Protein AF-W2SUD0-F1 (afdb_monomer_lite)

Structure (mmCIF, N/CA/C/O backbone):
data_AF-W2SUD0-F1
#
_entry.id   AF-W2SUD0-F1
#
loop_
_atom_site.group_PDB
_atom_site.id
_atom_site.type_symbol
_atom_site.label_atom_id
_atom_site.label_alt_id
_atom_site.label_comp_id
_atom_site.label_asym_id
_atom_site.label_entity_id
_atom_site.label_seq_id
_atom_site.pdbx_PDB_ins_code
_atom_site.Cartn_x
_atom_site.Cartn_y
_atom_site.Cartn_z
_atom_site.occupancy
_atom_site.B_iso_or_equiv
_atom_site.auth_seq_id
_atom_site.auth_comp_id
_atom_site.auth_asym_id
_atom_site.auth_atom_id
_atom_site.pdbx_PDB_model_num
ATOM 1 N N . MET A 1 1 ? -6.792 -12.051 2.177 1.00 73.56 1 MET A N 1
ATOM 2 C CA . MET A 1 1 ? -6.279 -10.782 2.752 1.00 73.56 1 MET A CA 1
ATOM 3 C C . MET A 1 1 ? -7.291 -9.633 2.634 1.00 73.56 1 MET A C 1
ATOM 5 O O . MET A 1 1 ? -7.677 -9.091 3.659 1.00 73.56 1 MET A O 1
ATOM 9 N N . GLY A 1 2 ? -7.795 -9.290 1.437 1.00 80.69 2 GLY A N 1
ATOM 10 C CA . GLY A 1 2 ? -8.822 -8.237 1.286 1.00 80.69 2 GLY A CA 1
ATOM 11 C C . GLY A 1 2 ? -10.211 -8.559 1.876 1.00 80.69 2 GLY A C 1
ATOM 12 O O . GLY A 1 2 ? -10.907 -7.649 2.318 1.00 80.69 2 GLY A O 1
ATOM 13 N N . SER A 1 3 ? -10.620 -9.834 1.909 1.00 86.94 3 SER A N 1
ATOM 14 C CA . SER A 1 3 ? -11.829 -10.292 2.622 1.00 86.94 3 SER A CA 1
ATOM 15 C C . SER A 1 3 ? -11.696 -10.103 4.133 1.00 86.94 3 SER A C 1
ATOM 17 O O . SER A 1 3 ? -12.510 -9.404 4.721 1.00 86.94 3 SER A O 1
ATOM 19 N N . VAL A 1 4 ? -10.599 -10.601 4.712 1.00 92.31 4 VAL A N 1
ATOM 20 C CA . VAL A 1 4 ? -10.282 -10.466 6.143 1.00 92.31 4 VAL A CA 1
ATOM 21 C C . VAL A 1 4 ? -10.275 -9.008 6.591 1.00 92.31 4 VAL A C 1
ATOM 23 O O . VAL A 1 4 ? -10.862 -8.684 7.617 1.00 92.31 4 VAL A O 1
ATOM 26 N N . TRP A 1 5 ? -9.682 -8.102 5.803 1.00 93.94 5 TRP A N 1
ATOM 27 C CA . TRP A 1 5 ? -9.766 -6.668 6.092 1.00 93.94 5 TRP A CA 1
ATOM 28 C C . TRP A 1 5 ? -11.223 -6.200 6.215 1.00 93.94 5 TRP A C 1
ATOM 30 O O . TRP A 1 5 ? -11.591 -5.577 7.206 1.00 93.94 5 TRP A O 1
ATOM 40 N N . ARG A 1 6 ? -12.074 -6.521 5.229 1.00 92.62 6 ARG A N 1
ATOM 41 C CA . ARG A 1 6 ? -13.497 -6.141 5.259 1.00 92.62 6 ARG A CA 1
ATOM 42 C C . ARG A 1 6 ? -14.224 -6.743 6.457 1.00 92.62 6 ARG A C 1
ATOM 44 O O . ARG A 1 6 ? -15.012 -6.046 7.082 1.00 92.62 6 ARG A O 1
ATOM 51 N N . GLU A 1 7 ? -13.946 -7.997 6.792 1.00 95.25 7 GLU A N 1
ATOM 52 C CA . GLU A 1 7 ? -14.526 -8.661 7.961 1.00 95.25 7 GLU A CA 1
ATOM 53 C C . GLU A 1 7 ? -14.182 -7.922 9.255 1.00 95.25 7 GLU A C 1
ATOM 55 O O . GLU A 1 7 ? -15.085 -7.632 10.034 1.00 95.25 7 GLU A O 1
ATOM 60 N N . ILE A 1 8 ? -12.911 -7.550 9.454 1.00 95.94 8 ILE A N 1
ATOM 61 C CA . ILE A 1 8 ? -12.468 -6.788 10.632 1.00 95.94 8 ILE A CA 1
ATOM 62 C C . ILE A 1 8 ? -13.172 -5.430 10.689 1.00 95.94 8 ILE A C 1
ATOM 64 O O . ILE A 1 8 ? -13.737 -5.065 11.722 1.00 95.94 8 ILE A O 1
ATOM 68 N N . MET A 1 9 ? -13.214 -4.709 9.566 1.00 94.62 9 MET A N 1
ATOM 69 C CA . MET A 1 9 ? -13.850 -3.391 9.503 1.00 94.62 9 MET A CA 1
ATOM 70 C C . MET A 1 9 ? -15.370 -3.442 9.715 1.00 94.62 9 MET A C 1
ATOM 72 O O . MET A 1 9 ? -15.955 -2.461 10.171 1.00 94.62 9 MET A O 1
ATOM 76 N N . ASN A 1 10 ? -16.010 -4.577 9.435 1.00 94.38 10 ASN A N 1
ATOM 77 C CA . ASN A 1 10 ? -17.448 -4.770 9.620 1.00 94.38 10 ASN A CA 1
ATOM 78 C C . ASN A 1 10 ? -17.833 -5.270 11.020 1.00 94.38 10 ASN A C 1
ATOM 80 O O . ASN A 1 10 ? -19.028 -5.369 11.311 1.00 94.38 10 ASN A O 1
ATOM 84 N N . THR A 1 11 ? -16.861 -5.570 11.888 1.00 95.50 11 THR A N 1
ATOM 85 C CA . THR A 1 11 ? -17.137 -6.006 13.263 1.00 95.50 11 THR A CA 1
ATOM 86 C C . THR A 1 11 ? -17.896 -4.944 14.058 1.00 95.50 11 THR A C 1
ATOM 88 O O . THR A 1 11 ? -17.720 -3.738 13.877 1.00 95.50 11 THR A O 1
ATOM 91 N N . TRP A 1 12 ? -18.729 -5.394 14.998 1.00 94.69 12 TRP A N 1
ATOM 92 C CA . TRP A 1 12 ? -19.402 -4.498 15.941 1.00 94.69 12 TRP A CA 1
ATOM 93 C C . TRP A 1 12 ? -18.410 -3.715 16.808 1.00 94.69 12 TRP A C 1
ATOM 95 O O . TRP A 1 12 ? -18.639 -2.542 17.098 1.00 94.69 12 TRP A O 1
ATOM 105 N N . GLU A 1 13 ? -17.280 -4.328 17.167 1.00 93.75 13 GLU A N 1
ATOM 106 C CA . GLU A 1 13 ? -16.228 -3.643 17.916 1.00 93.75 13 GLU A CA 1
ATOM 107 C C . GLU A 1 13 ? -15.661 -2.463 17.120 1.00 93.75 13 GLU A C 1
ATOM 109 O O . GLU A 1 13 ? -15.534 -1.368 17.668 1.00 93.75 13 GLU A O 1
ATOM 114 N N . ASN A 1 14 ? -15.432 -2.628 15.811 1.00 94.94 14 ASN A N 1
ATOM 115 C CA . ASN A 1 14 ? -15.018 -1.506 14.979 1.00 94.94 14 ASN A CA 1
ATOM 116 C C . ASN A 1 14 ? -16.071 -0.391 14.930 1.00 94.94 14 ASN A C 1
ATOM 118 O O . ASN A 1 14 ? -15.730 0.786 14.993 1.00 94.94 14 ASN A O 1
ATOM 122 N N . ARG A 1 15 ? -17.363 -0.739 14.854 1.00 91.06 15 ARG A N 1
ATOM 123 C CA . ARG A 1 15 ? -18.449 0.260 14.860 1.00 91.06 15 ARG A CA 1
ATOM 124 C C . ARG A 1 15 ? -18.445 1.105 16.137 1.00 91.06 15 ARG A C 1
ATOM 126 O O . ARG A 1 15 ? -18.794 2.282 16.081 1.00 91.06 15 ARG A O 1
ATOM 133 N N . LYS A 1 16 ? -18.026 0.524 17.267 1.00 93.19 16 LYS A N 1
ATOM 134 C CA . LYS A 1 16 ? -17.831 1.238 18.536 1.00 93.19 16 LYS A CA 1
ATOM 135 C C . LYS A 1 16 ? -16.560 2.082 18.554 1.00 93.19 16 LYS A C 1
ATOM 137 O O . LYS A 1 16 ? -16.630 3.249 18.923 1.00 93.19 16 LYS A O 1
ATOM 142 N N . ARG A 1 17 ? -15.424 1.507 18.146 1.00 93.94 17 ARG A N 1
ATOM 143 C CA . ARG A 1 17 ? -14.115 2.187 18.125 1.00 93.94 17 ARG A CA 1
ATOM 144 C C . ARG A 1 17 ? -14.041 3.311 17.095 1.00 93.94 17 ARG A C 1
ATOM 146 O O . ARG A 1 17 ? -13.301 4.264 17.293 1.00 93.94 17 ARG A O 1
ATOM 153 N N . LYS A 1 18 ? -14.799 3.186 16.000 1.00 93.19 18 LYS A N 1
ATOM 154 C CA . LYS A 1 18 ? -14.804 4.100 14.850 1.00 93.19 18 LYS A CA 1
ATOM 155 C C . LYS A 1 18 ? -13.387 4.346 14.323 1.00 93.19 18 LYS A C 1
ATOM 157 O O . LYS A 1 18 ? -12.991 5.491 14.116 1.00 93.19 18 LYS A O 1
ATOM 162 N N . VAL A 1 19 ? -12.615 3.270 14.127 1.00 95.50 19 VAL A N 1
ATOM 163 C CA . VAL A 1 19 ? -11.215 3.409 13.710 1.00 95.50 19 VAL A CA 1
ATOM 164 C C . VAL A 1 19 ? -11.130 4.131 12.370 1.00 95.50 19 VAL A C 1
ATOM 166 O O . VAL A 1 19 ? -11.868 3.812 11.433 1.00 95.50 19 VAL A O 1
ATOM 169 N N . LYS A 1 20 ? -10.214 5.092 12.281 1.00 95.19 20 LYS A N 1
ATOM 170 C CA . LYS A 1 20 ? -9.991 5.915 11.094 1.00 95.19 20 LYS A CA 1
ATOM 171 C C . LYS A 1 20 ? -8.540 5.869 10.648 1.00 95.19 20 LYS A C 1
ATOM 173 O O . LYS A 1 20 ? -7.631 5.678 11.458 1.00 95.19 20 LYS A O 1
ATOM 178 N N . GLY A 1 21 ? -8.342 6.023 9.345 1.00 94.12 21 GLY A N 1
ATOM 179 C CA . GLY A 1 21 ? -7.018 5.978 8.753 1.00 94.12 21 GLY A CA 1
ATOM 180 C C . GLY A 1 21 ? -7.030 5.690 7.261 1.00 94.12 21 GLY A C 1
ATOM 181 O O . GLY A 1 21 ? -8.053 5.796 6.580 1.00 94.12 21 GLY A O 1
ATOM 182 N N . ILE A 1 22 ? -5.862 5.305 6.763 1.00 93.62 22 ILE A N 1
ATOM 183 C CA . ILE A 1 22 ? -5.624 4.945 5.370 1.00 93.62 22 ILE A CA 1
ATOM 184 C C . ILE A 1 22 ? -4.803 3.665 5.304 1.00 93.62 22 ILE A C 1
ATOM 186 O O . ILE A 1 22 ? -3.881 3.446 6.091 1.00 93.62 22 ILE A O 1
ATOM 190 N N . ARG A 1 23 ? -5.142 2.803 4.347 1.00 93.62 23 ARG A N 1
ATOM 191 C CA . ARG A 1 23 ? -4.326 1.640 4.010 1.00 93.62 23 ARG A CA 1
ATOM 192 C C . ARG A 1 23 ? -3.854 1.688 2.566 1.00 93.62 23 ARG A C 1
ATOM 194 O O . ARG A 1 23 ? -4.590 2.138 1.687 1.00 93.62 23 ARG A O 1
ATOM 201 N N . LYS A 1 24 ? -2.685 1.108 2.322 1.00 93.19 24 LYS A N 1
ATOM 202 C CA . LYS A 1 24 ? -2.169 0.770 0.996 1.00 93.19 24 LYS A CA 1
ATOM 203 C C . LYS A 1 24 ? -1.973 -0.736 0.874 1.00 93.19 24 LYS A C 1
ATOM 205 O O . LYS A 1 24 ? -1.392 -1.353 1.760 1.00 93.19 24 LYS A O 1
ATOM 210 N N . ALA A 1 25 ? -2.429 -1.312 -0.234 1.00 93.00 25 ALA A N 1
ATOM 211 C CA . ALA A 1 25 ? -2.055 -2.658 -0.662 1.00 93.00 25 ALA A CA 1
ATOM 212 C C . ALA A 1 25 ? -0.740 -2.638 -1.455 1.00 93.00 25 ALA A C 1
ATOM 214 O O . ALA A 1 25 ? -0.589 -1.839 -2.376 1.00 93.00 25 ALA A O 1
ATOM 215 N N . GLU A 1 26 ? 0.184 -3.535 -1.133 1.00 92.62 26 GLU A N 1
ATOM 216 C CA . GLU A 1 26 ? 1.434 -3.719 -1.870 1.00 92.62 26 GLU A CA 1
ATOM 217 C C . GLU A 1 26 ? 1.697 -5.210 -2.079 1.00 92.62 26 GLU A C 1
ATOM 219 O O . GLU A 1 26 ? 1.439 -6.027 -1.194 1.00 92.62 26 GLU A O 1
ATOM 224 N N . CYS A 1 27 ? 2.221 -5.573 -3.246 1.00 93.12 27 CYS A N 1
ATOM 225 C CA . CYS A 1 27 ? 2.704 -6.917 -3.519 1.00 93.12 27 CYS A CA 1
ATOM 226 C C . CYS A 1 27 ? 4.123 -6.843 -4.063 1.00 93.12 27 CYS A C 1
ATOM 228 O O . CYS A 1 27 ? 4.380 -6.105 -5.006 1.00 93.12 27 CYS A O 1
ATOM 230 N N . THR A 1 28 ? 5.046 -7.606 -3.483 1.00 91.56 28 THR A N 1
ATOM 231 C CA . THR A 1 28 ? 6.419 -7.697 -3.989 1.00 91.56 28 THR A CA 1
ATOM 232 C C . THR A 1 28 ? 6.786 -9.123 -4.353 1.00 91.56 28 THR A C 1
ATOM 234 O O . THR A 1 28 ? 6.302 -10.089 -3.760 1.00 91.56 28 THR A O 1
ATOM 237 N N . ILE A 1 29 ? 7.669 -9.252 -5.335 1.00 91.75 29 ILE A N 1
ATOM 238 C CA . ILE A 1 29 ? 8.237 -10.530 -5.750 1.00 91.75 29 ILE A CA 1
ATOM 239 C C . ILE A 1 29 ? 9.248 -11.002 -4.694 1.00 91.75 29 ILE A C 1
ATOM 241 O O . ILE A 1 29 ? 10.070 -10.223 -4.207 1.00 91.75 29 ILE A O 1
ATOM 245 N N . ARG A 1 30 ? 9.183 -12.285 -4.324 1.00 89.69 30 ARG A N 1
ATOM 246 C CA . ARG A 1 30 ? 10.157 -12.974 -3.462 1.00 89.69 30 ARG A CA 1
ATOM 247 C C . ARG A 1 30 ? 10.877 -14.079 -4.254 1.00 89.69 30 ARG A C 1
ATOM 249 O O . ARG A 1 30 ? 10.380 -14.499 -5.302 1.00 89.69 30 ARG A O 1
ATOM 256 N N . PRO A 1 31 ? 12.028 -14.577 -3.777 1.00 85.75 31 PRO A N 1
ATOM 257 C CA . PRO A 1 31 ? 12.631 -15.800 -4.311 1.00 85.75 31 PRO A CA 1
ATOM 258 C C . PRO A 1 31 ? 11.669 -17.003 -4.267 1.00 85.75 31 PRO A C 1
ATOM 260 O O . PRO A 1 31 ? 10.673 -16.971 -3.540 1.00 85.75 31 PRO A O 1
ATOM 263 N N . ASN A 1 32 ? 11.990 -18.062 -5.016 1.00 87.50 32 ASN A N 1
ATOM 264 C CA . ASN A 1 32 ? 11.259 -19.341 -5.041 1.00 87.50 32 ASN A CA 1
ATOM 265 C C . ASN A 1 32 ? 9.789 -19.218 -5.476 1.00 87.50 32 ASN A C 1
ATOM 267 O O . ASN A 1 32 ? 8.906 -19.810 -4.864 1.00 87.50 32 ASN A O 1
ATOM 271 N N . ASP A 1 33 ? 9.517 -18.377 -6.477 1.00 86.19 33 ASP A N 1
ATOM 272 C CA . ASP A 1 33 ? 8.168 -18.147 -7.020 1.00 86.19 33 ASP A CA 1
ATOM 273 C C . ASP A 1 33 ? 7.120 -17.661 -6.008 1.00 86.19 33 ASP A C 1
ATOM 275 O O . ASP A 1 33 ? 5.917 -17.661 -6.268 1.00 86.19 33 ASP A O 1
ATOM 279 N N . LEU A 1 34 ? 7.580 -17.143 -4.868 1.00 91.62 34 LEU A N 1
ATOM 280 C CA . LEU A 1 34 ? 6.718 -16.580 -3.841 1.00 91.62 34 LEU A CA 1
ATOM 281 C C . LEU A 1 34 ? 6.431 -15.097 -4.084 1.00 91.62 34 LEU A C 1
ATOM 283 O O . LEU A 1 34 ? 7.203 -14.360 -4.704 1.00 91.62 34 LEU A O 1
ATOM 287 N N . TYR A 1 35 ? 5.322 -14.640 -3.512 1.00 93.25 35 TYR A N 1
ATOM 288 C CA . TYR A 1 35 ? 4.878 -13.252 -3.554 1.00 93.25 35 TYR A CA 1
ATOM 289 C C . TYR A 1 35 ? 4.548 -12.782 -2.141 1.00 93.25 35 TYR A C 1
ATOM 291 O O . TYR A 1 35 ? 4.018 -13.534 -1.323 1.00 93.25 35 TYR A O 1
ATOM 299 N N . HIS A 1 36 ? 4.859 -11.526 -1.844 1.00 90.44 36 HIS A N 1
ATOM 300 C CA . HIS A 1 36 ? 4.639 -10.921 -0.539 1.00 90.44 36 HIS A CA 1
ATOM 301 C C . HIS A 1 36 ? 3.602 -9.804 -0.642 1.00 90.44 36 HIS A C 1
ATOM 303 O O . HIS A 1 36 ? 3.927 -8.622 -0.771 1.00 90.44 36 HIS A O 1
ATOM 309 N N . TYR A 1 37 ? 2.333 -10.203 -0.593 1.00 91.50 37 TYR A N 1
ATOM 310 C CA . TYR A 1 37 ? 1.209 -9.279 -0.496 1.00 91.50 37 TYR A CA 1
ATOM 311 C C . TYR A 1 37 ? 1.025 -8.826 0.957 1.00 91.50 37 TYR A C 1
ATOM 313 O O . TYR A 1 37 ? 0.889 -9.658 1.853 1.00 91.50 37 TYR A O 1
ATOM 321 N N . HIS A 1 38 ? 1.014 -7.518 1.195 1.00 91.56 38 HIS A N 1
ATOM 322 C CA . HIS A 1 38 ? 0.908 -6.932 2.528 1.00 91.56 38 HIS A CA 1
ATOM 323 C C . HIS A 1 38 ? 0.185 -5.581 2.503 1.00 91.56 38 HIS A C 1
ATOM 325 O O . HIS A 1 38 ? -0.070 -4.999 1.445 1.00 91.56 38 HIS A O 1
ATOM 331 N N . PHE A 1 39 ? -0.186 -5.108 3.693 1.00 93.69 39 PHE A N 1
ATOM 332 C CA . PHE A 1 39 ? -0.772 -3.789 3.879 1.00 93.69 39 PHE A CA 1
ATOM 333 C C . PHE A 1 39 ? 0.190 -2.880 4.633 1.00 93.69 39 PHE A C 1
ATOM 335 O O . PHE A 1 39 ? 0.724 -3.272 5.666 1.00 93.69 39 PHE A O 1
ATOM 342 N N . HIS A 1 40 ? 0.324 -1.647 4.152 1.00 94.12 40 HIS A N 1
ATOM 343 C CA . HIS A 1 40 ? 0.779 -0.524 4.968 1.00 94.12 40 HIS A CA 1
ATOM 344 C C . HIS A 1 40 ? -0.456 0.183 5.503 1.00 94.12 40 HIS A C 1
ATOM 346 O O . HIS A 1 40 ? -1.385 0.452 4.736 1.00 94.12 40 HIS A O 1
ATOM 352 N N . VAL A 1 41 ? -0.501 0.459 6.802 1.00 95.06 41 VAL A N 1
ATOM 353 C CA . VAL A 1 41 ? -1.669 1.066 7.447 1.00 95.06 41 VAL A CA 1
ATOM 354 C C . VAL A 1 41 ? -1.207 2.208 8.335 1.00 95.06 41 VAL A C 1
ATOM 356 O O . VAL A 1 41 ? -0.405 2.006 9.241 1.00 95.06 41 VAL A O 1
ATOM 359 N N . ILE A 1 42 ? -1.751 3.398 8.094 1.00 95.19 42 ILE A N 1
ATOM 360 C CA . ILE A 1 42 ? -1.714 4.500 9.052 1.00 95.19 42 ILE A CA 1
ATOM 361 C C . ILE A 1 42 ? -3.093 4.551 9.695 1.00 95.19 42 ILE A C 1
ATOM 363 O O . ILE A 1 42 ? -4.105 4.686 9.008 1.00 95.19 42 ILE A O 1
ATOM 367 N N . ILE A 1 43 ? -3.122 4.403 11.013 1.00 95.50 43 ILE A N 1
ATOM 368 C CA . ILE A 1 43 ? -4.335 4.341 11.821 1.00 95.50 43 ILE A CA 1
ATOM 369 C C . ILE A 1 43 ? -4.203 5.302 12.994 1.00 95.50 43 ILE A C 1
ATOM 371 O O . ILE A 1 43 ? -3.122 5.465 13.563 1.00 95.50 43 ILE A O 1
ATOM 375 N N . GLU A 1 44 ? -5.301 5.959 13.341 1.00 95.19 44 GLU A N 1
ATOM 376 C CA . GLU A 1 44 ? -5.325 6.869 14.475 1.00 95.19 44 GLU A CA 1
ATOM 377 C C . GLU A 1 44 ? -5.431 6.107 15.801 1.00 95.19 44 GLU A C 1
ATOM 379 O O . GLU A 1 44 ? -6.358 5.323 16.020 1.00 95.19 44 GLU A O 1
ATOM 384 N N . GLY A 1 45 ? -4.503 6.406 16.711 1.00 95.56 45 GLY A N 1
ATOM 385 C CA . GLY A 1 45 ? -4.481 5.864 18.065 1.00 95.56 45 GLY A CA 1
ATOM 386 C C . GLY A 1 45 ? -3.745 4.528 18.164 1.00 95.56 45 GLY A C 1
ATOM 387 O O . GLY A 1 45 ? -3.973 3.595 17.395 1.00 95.56 45 GLY A O 1
ATOM 388 N N . LYS A 1 46 ? -2.863 4.428 19.164 1.00 96.31 46 LYS A N 1
ATOM 389 C CA . LYS A 1 46 ? -2.068 3.221 19.428 1.00 96.31 46 LYS A CA 1
ATOM 390 C C . LYS A 1 46 ? -2.956 2.017 19.759 1.00 96.31 46 LYS A C 1
ATOM 392 O O . LYS A 1 46 ? -2.777 0.957 19.174 1.00 96.31 46 LYS A O 1
ATOM 397 N N . GLU A 1 47 ? -3.955 2.201 20.619 1.00 96.81 47 GLU A N 1
ATOM 398 C CA . GLU A 1 47 ? -4.882 1.129 21.013 1.00 96.81 47 GLU A CA 1
ATOM 399 C C . GLU A 1 47 ? -5.658 0.552 19.820 1.00 96.81 47 GLU A C 1
ATOM 401 O O . GLU A 1 47 ? -5.910 -0.650 19.749 1.00 96.81 47 GLU A O 1
ATOM 406 N N . ASN A 1 48 ? -6.016 1.396 18.847 1.00 96.94 48 ASN A N 1
ATOM 407 C CA . ASN A 1 48 ? -6.684 0.950 17.626 1.00 96.94 48 ASN A CA 1
ATOM 408 C C . ASN A 1 48 ? -5.736 0.159 16.718 1.00 96.94 48 ASN A C 1
ATOM 410 O O . ASN A 1 48 ? -6.167 -0.812 16.096 1.00 96.94 48 ASN A O 1
ATOM 414 N N . ALA A 1 49 ? -4.455 0.539 16.657 1.00 96.81 49 ALA A N 1
ATOM 415 C CA . ALA A 1 49 ? -3.435 -0.217 15.935 1.00 96.81 49 ALA A CA 1
ATOM 416 C C . ALA A 1 49 ? -3.233 -1.613 16.546 1.00 96.81 49 ALA A C 1
ATOM 418 O O . ALA A 1 49 ? -3.246 -2.611 15.826 1.00 96.81 49 ALA A O 1
ATOM 419 N N . GLU A 1 50 ? -3.124 -1.690 17.873 1.00 97.12 50 GLU A N 1
ATOM 420 C CA . GLU A 1 50 ? -2.986 -2.948 18.615 1.00 97.12 50 GLU A CA 1
ATOM 421 C C . GLU A 1 50 ? -4.212 -3.848 18.433 1.00 97.12 50 GLU A C 1
ATOM 423 O O . GLU A 1 50 ? -4.082 -5.048 18.176 1.00 97.12 50 GLU A O 1
ATOM 428 N N . TRP A 1 51 ? -5.410 -3.266 18.503 1.00 97.44 51 TRP A N 1
ATOM 429 C CA . TRP A 1 51 ? -6.658 -3.975 18.239 1.00 97.44 51 TRP A CA 1
ATOM 430 C C . TRP A 1 51 ? -6.715 -4.530 16.810 1.00 97.44 51 TRP A C 1
ATOM 432 O O . TRP A 1 51 ? -6.989 -5.718 16.625 1.00 97.44 51 TRP A O 1
ATOM 442 N N . LEU A 1 52 ? -6.410 -3.703 15.804 1.00 97.06 52 LEU A N 1
ATOM 443 C CA . LEU A 1 52 ? -6.405 -4.118 14.401 1.00 97.06 52 LEU A CA 1
ATOM 444 C C . LEU A 1 52 ? -5.433 -5.282 14.184 1.00 97.06 52 LEU A C 1
ATOM 446 O O . LEU A 1 52 ? -5.785 -6.268 13.536 1.00 97.06 52 LEU A O 1
ATOM 450 N N . LEU A 1 53 ? -4.232 -5.184 14.757 1.00 95.94 53 LEU A N 1
ATOM 451 C CA . LEU A 1 53 ? -3.208 -6.220 14.694 1.00 95.94 53 LEU A CA 1
ATOM 452 C C . LEU A 1 53 ? -3.678 -7.533 15.339 1.00 95.94 53 LEU A C 1
ATOM 454 O O . LEU A 1 53 ? -3.512 -8.610 14.762 1.00 95.94 53 LEU A O 1
ATOM 458 N N . LYS A 1 54 ? -4.312 -7.459 16.511 1.00 96.25 54 LYS A N 1
ATOM 459 C CA . LYS A 1 54 ? -4.870 -8.629 17.197 1.00 96.25 54 LYS A CA 1
ATOM 460 C C . LYS A 1 54 ? -5.965 -9.301 16.365 1.00 96.25 54 LYS A C 1
ATOM 462 O O . LYS A 1 54 ? -5.929 -10.515 16.161 1.00 96.25 54 LYS A O 1
ATOM 467 N N . GLU A 1 55 ? -6.912 -8.524 15.843 1.00 96.62 55 GLU A N 1
ATOM 468 C CA . GLU A 1 55 ? -8.004 -9.041 15.012 1.00 96.62 55 GLU A CA 1
ATOM 469 C C . GLU A 1 55 ? -7.503 -9.607 13.674 1.00 96.62 55 GLU A C 1
ATOM 471 O O . GLU A 1 55 ? -8.086 -10.568 13.154 1.00 96.62 55 GLU A O 1
ATOM 476 N N . TRP A 1 56 ? -6.406 -9.052 13.148 1.00 96.00 56 TRP A N 1
ATOM 477 C CA . TRP A 1 56 ? -5.699 -9.554 11.976 1.00 96.00 56 TRP A CA 1
ATOM 478 C C . TRP A 1 56 ? -5.109 -10.941 12.218 1.00 96.00 56 TRP A C 1
ATOM 480 O O . TRP A 1 56 ? -5.450 -11.888 11.508 1.00 96.00 56 TRP A O 1
ATOM 490 N N . LEU A 1 57 ? -4.268 -11.083 13.247 1.00 95.50 57 LEU A N 1
ATOM 491 C CA . LEU A 1 57 ? -3.610 -12.349 13.585 1.00 95.50 57 LEU A CA 1
ATOM 492 C C . LEU A 1 57 ? -4.618 -13.440 13.965 1.00 95.50 57 LEU A C 1
ATOM 494 O O . LEU A 1 57 ? -4.426 -14.601 13.614 1.00 95.50 57 LEU A O 1
ATOM 498 N N . LYS A 1 58 ? -5.741 -13.063 14.589 1.00 95.62 58 LYS A N 1
ATOM 499 C CA . LYS A 1 58 ? -6.847 -13.980 14.892 1.00 95.62 58 LYS A CA 1
ATOM 500 C C . LYS A 1 58 ? -7.459 -14.618 13.638 1.00 95.62 58 LYS A C 1
ATOM 502 O O . LYS A 1 58 ? -7.836 -15.784 13.672 1.00 95.62 58 LYS A O 1
ATOM 507 N N . ARG A 1 59 ? -7.586 -13.865 12.539 1.00 95.19 59 ARG A N 1
ATOM 508 C CA . ARG A 1 59 ? -8.212 -14.334 11.282 1.00 95.19 59 ARG A CA 1
ATOM 509 C C . ARG A 1 59 ? -7.211 -14.859 10.262 1.00 95.19 59 ARG A C 1
ATOM 511 O O . ARG A 1 59 ? -7.592 -15.571 9.339 1.00 95.19 59 ARG A O 1
ATOM 518 N N . MET A 1 60 ? -5.938 -14.512 10.417 1.00 92.81 60 MET A N 1
ATOM 519 C CA . MET A 1 60 ? -4.844 -14.949 9.556 1.00 92.81 60 MET A CA 1
ATOM 520 C C . MET A 1 60 ? -3.849 -15.784 10.371 1.00 92.81 60 MET A C 1
ATOM 522 O O . MET A 1 60 ? -2.735 -15.325 10.610 1.00 92.81 60 MET A O 1
ATOM 526 N N . PRO A 1 61 ? -4.190 -17.027 10.757 1.00 89.88 61 PRO A N 1
ATOM 527 C CA . PRO A 1 61 ? -3.338 -17.848 11.625 1.00 89.88 61 PRO A CA 1
ATOM 528 C C . PRO A 1 61 ? -1.978 -18.197 10.997 1.00 89.88 61 PRO A C 1
ATOM 530 O O . PRO A 1 61 ? -1.028 -18.503 11.705 1.00 89.88 61 PRO A O 1
ATOM 533 N N . LYS A 1 62 ? -1.863 -18.127 9.663 1.00 90.00 62 LYS A N 1
ATOM 534 C CA . LYS A 1 62 ? -0.597 -18.315 8.930 1.00 90.00 62 LYS A CA 1
ATOM 535 C C . LYS A 1 62 ? 0.277 -17.054 8.882 1.00 90.00 62 LYS A C 1
ATOM 537 O O . LYS A 1 62 ? 1.391 -17.110 8.367 1.00 90.00 62 LYS A O 1
ATOM 542 N N . ALA A 1 63 ? -0.225 -15.904 9.333 1.00 89.81 63 ALA A N 1
ATOM 543 C CA . ALA A 1 63 ? 0.559 -14.678 9.360 1.00 89.81 63 ALA A CA 1
ATOM 544 C C . ALA A 1 63 ? 1.609 -14.760 10.470 1.00 89.81 63 ALA A C 1
ATOM 546 O O . ALA A 1 63 ? 1.309 -15.166 11.587 1.00 89.81 63 ALA A O 1
ATOM 547 N N . ASN A 1 64 ? 2.837 -14.339 10.170 1.00 91.12 64 ASN A N 1
ATOM 548 C CA . ASN A 1 64 ? 3.901 -14.289 11.164 1.00 91.12 64 ASN A CA 1
ATOM 549 C C . ASN A 1 64 ? 3.695 -13.069 12.087 1.00 91.12 64 ASN A C 1
ATOM 551 O O . ASN A 1 64 ? 3.780 -11.940 11.588 1.00 91.12 64 ASN A O 1
ATOM 555 N N . PRO A 1 65 ? 3.483 -13.255 13.408 1.00 91.62 65 PRO A N 1
ATOM 556 C CA . PRO A 1 65 ? 3.326 -12.146 14.350 1.00 91.62 65 PRO A CA 1
ATOM 557 C C . PRO A 1 65 ? 4.554 -11.233 14.409 1.00 91.62 65 PRO A C 1
ATOM 559 O O . PRO A 1 65 ? 4.411 -10.020 14.507 1.00 91.62 65 PRO A O 1
ATOM 562 N N . LYS A 1 66 ? 5.763 -11.794 14.264 1.00 91.81 66 LYS A N 1
ATOM 563 C CA . LYS A 1 66 ? 7.021 -11.028 14.281 1.00 91.81 66 LYS A CA 1
ATOM 564 C C . LYS A 1 66 ? 7.207 -10.152 13.040 1.00 91.81 66 LYS A C 1
ATOM 566 O O . LYS A 1 66 ? 8.050 -9.266 13.047 1.00 91.81 66 LYS A O 1
ATOM 571 N N . ALA A 1 67 ? 6.452 -10.413 11.972 1.00 90.12 67 ALA A N 1
ATOM 572 C CA . ALA A 1 67 ? 6.503 -9.634 10.738 1.00 90.12 67 ALA A CA 1
ATOM 573 C C . ALA A 1 67 ? 5.527 -8.443 10.737 1.00 90.12 67 ALA A C 1
ATOM 575 O O . ALA A 1 67 ? 5.429 -7.743 9.732 1.00 90.12 67 ALA A O 1
ATOM 576 N N . GLN A 1 68 ? 4.780 -8.234 11.826 1.00 92.38 68 GLN A N 1
ATOM 577 C CA . GLN A 1 68 ? 3.836 -7.130 11.954 1.00 92.38 68 GLN A CA 1
ATOM 578 C C . GLN A 1 68 ? 4.531 -5.944 12.635 1.00 92.38 68 GLN A C 1
ATOM 580 O O . GLN A 1 68 ? 4.632 -5.892 13.858 1.00 92.38 68 GLN A O 1
ATOM 585 N N . ASP A 1 69 ? 5.049 -5.015 11.832 1.00 93.44 69 ASP A N 1
ATOM 586 C CA . ASP A 1 69 ? 5.729 -3.814 12.328 1.00 93.44 69 ASP A CA 1
ATOM 587 C C . ASP A 1 69 ? 4.707 -2.749 12.748 1.00 93.44 69 ASP A C 1
ATOM 589 O O . ASP A 1 69 ? 4.018 -2.162 11.912 1.00 93.44 69 ASP A O 1
ATOM 593 N N . MET A 1 70 ? 4.603 -2.508 14.056 1.00 94.88 70 MET A N 1
ATOM 594 C CA . MET A 1 70 ? 3.763 -1.461 14.628 1.00 94.88 70 MET A CA 1
ATOM 595 C C . MET A 1 70 ? 4.640 -0.394 15.280 1.00 94.88 70 MET A C 1
ATOM 597 O O . MET A 1 70 ? 5.321 -0.642 16.274 1.00 94.88 70 MET A O 1
ATOM 601 N N . ARG A 1 71 ? 4.558 0.830 14.759 1.00 94.50 71 ARG A N 1
ATOM 602 C CA . ARG A 1 71 ? 5.318 1.982 15.251 1.00 94.50 71 ARG A CA 1
ATOM 603 C C . ARG A 1 71 ? 4.531 3.275 15.103 1.00 94.50 71 ARG A C 1
ATOM 605 O O . ARG A 1 71 ? 3.601 3.368 14.304 1.00 94.50 71 ARG A O 1
ATOM 612 N N . LYS A 1 72 ? 4.915 4.287 15.885 1.00 95.19 72 LYS A N 1
ATOM 613 C CA . LYS A 1 72 ? 4.329 5.627 15.784 1.00 95.19 72 LYS A CA 1
ATOM 614 C C . LYS A 1 72 ? 4.640 6.210 14.404 1.00 95.19 72 LYS A C 1
ATOM 616 O O . LYS A 1 72 ? 5.801 6.234 13.996 1.00 95.19 72 LYS A O 1
ATOM 621 N N . ALA A 1 73 ? 3.604 6.677 13.712 1.00 92.00 73 ALA A N 1
ATOM 622 C CA . ALA A 1 73 ? 3.759 7.309 12.411 1.00 92.00 73 ALA A CA 1
ATOM 623 C C . ALA A 1 73 ? 4.564 8.616 12.523 1.00 92.00 73 ALA A C 1
ATOM 625 O O . ALA A 1 73 ? 4.432 9.362 13.495 1.00 92.00 73 ALA A O 1
ATOM 626 N N . ASN A 1 74 ? 5.394 8.877 11.520 1.00 90.44 74 ASN A N 1
ATOM 627 C CA . ASN A 1 74 ? 6.182 10.097 11.362 1.00 90.44 74 ASN A CA 1
ATOM 628 C C . ASN A 1 74 ? 6.225 10.503 9.876 1.00 90.44 74 ASN A C 1
ATOM 630 O O . ASN A 1 74 ? 5.615 9.851 9.030 1.00 90.44 74 ASN A O 1
ATOM 634 N N . GLU A 1 75 ? 6.970 11.552 9.530 1.00 84.19 75 GLU A N 1
ATOM 635 C CA . GLU A 1 75 ? 7.094 12.033 8.143 1.00 84.19 75 GLU A CA 1
ATOM 636 C C . GLU A 1 75 ? 7.573 10.953 7.157 1.00 84.19 75 GLU A C 1
ATOM 638 O O . GLU A 1 75 ? 7.150 10.905 6.001 1.00 84.19 75 GLU A O 1
ATOM 643 N N . ARG A 1 76 ? 8.425 10.023 7.607 1.00 84.69 76 ARG A N 1
ATOM 644 C CA . ARG A 1 76 ? 8.897 8.907 6.774 1.00 84.69 76 ARG A CA 1
ATOM 645 C C . ARG A 1 76 ? 7.805 7.862 6.536 1.00 84.69 76 ARG A C 1
ATOM 647 O O . ARG A 1 76 ? 7.868 7.157 5.531 1.00 84.69 76 ARG A O 1
ATOM 654 N N . SER A 1 77 ? 6.793 7.780 7.399 1.00 85.00 77 SER A N 1
ATOM 655 C CA . SER A 1 77 ? 5.653 6.872 7.223 1.00 85.00 77 SER A CA 1
ATOM 656 C C . SER A 1 77 ? 4.827 7.225 5.988 1.00 85.00 77 SER A C 1
ATOM 658 O O . SER A 1 77 ? 4.363 6.321 5.300 1.00 85.00 77 SER A O 1
ATOM 660 N N . LEU A 1 78 ? 4.707 8.515 5.651 1.00 81.25 78 LEU A N 1
ATOM 661 C CA . LEU A 1 78 ? 4.063 8.941 4.405 1.00 81.25 78 LEU A CA 1
ATOM 662 C C . LEU A 1 78 ? 4.854 8.451 3.191 1.00 81.25 78 LEU A C 1
ATOM 664 O O . LEU A 1 78 ? 4.273 7.872 2.278 1.00 81.25 78 LEU A O 1
ATOM 668 N N . LYS A 1 79 ? 6.188 8.581 3.212 1.00 80.88 79 LYS A N 1
ATOM 669 C CA . LYS A 1 79 ? 7.045 8.063 2.133 1.00 80.88 79 LYS A CA 1
ATOM 670 C C . LYS A 1 79 ? 6.853 6.563 1.928 1.00 80.88 79 LYS A C 1
ATOM 672 O O . LYS A 1 79 ? 6.801 6.112 0.794 1.00 80.88 79 LYS A O 1
ATOM 677 N N . GLU A 1 80 ? 6.748 5.775 2.995 1.00 77.88 80 GLU A N 1
ATOM 678 C CA . GLU A 1 80 ? 6.482 4.334 2.885 1.00 77.88 80 GLU A CA 1
ATOM 679 C C . GLU A 1 80 ? 5.079 4.027 2.359 1.00 77.88 80 GLU A C 1
ATOM 681 O O . GLU A 1 80 ? 4.934 3.173 1.480 1.00 77.88 80 GLU A O 1
ATOM 686 N N . LEU A 1 81 ? 4.071 4.764 2.832 1.00 81.12 81 LEU A N 1
ATOM 687 C CA . LEU A 1 81 ? 2.706 4.641 2.346 1.00 81.12 81 LEU A CA 1
ATOM 688 C C . LEU A 1 81 ? 2.611 4.990 0.855 1.00 81.12 81 LEU A C 1
ATOM 690 O O . LEU A 1 81 ? 1.910 4.295 0.145 1.00 81.12 81 LEU A O 1
ATOM 694 N N . PHE A 1 82 ? 3.339 5.984 0.345 1.00 78.19 82 PHE A N 1
ATOM 695 C CA . PHE A 1 82 ? 3.283 6.396 -1.068 1.00 78.19 82 PHE A CA 1
ATOM 696 C C . PHE A 1 82 ? 4.332 5.743 -1.980 1.00 78.19 82 PHE A C 1
ATOM 698 O O . PHE A 1 82 ? 4.421 6.079 -3.158 1.00 78.19 82 PHE A O 1
ATOM 705 N N . LYS A 1 83 ? 5.104 4.762 -1.489 1.00 78.44 83 LYS A N 1
ATOM 706 C CA . LYS A 1 83 ? 5.915 3.898 -2.368 1.00 78.44 83 LYS A CA 1
ATOM 707 C C . LYS A 1 83 ? 5.035 3.179 -3.404 1.00 78.44 83 LYS A C 1
ATOM 709 O O . LYS A 1 83 ? 3.809 3.183 -3.349 1.00 78.44 83 LYS A O 1
ATOM 714 N N . TYR A 1 84 ? 5.675 2.443 -4.297 1.00 79.44 84 TYR A N 1
ATOM 715 C CA . TYR A 1 84 ? 5.040 1.657 -5.355 1.00 79.44 84 TYR A CA 1
ATOM 716 C C . TYR A 1 84 ? 4.066 0.584 -4.835 1.00 79.44 84 TYR A C 1
ATOM 718 O O . TYR A 1 84 ? 4.276 0.017 -3.763 1.00 79.44 84 TYR A O 1
ATOM 726 N N . PHE A 1 85 ? 3.028 0.250 -5.609 1.00 82.81 85 PHE A N 1
ATOM 727 C CA . PHE A 1 85 ? 2.159 -0.905 -5.323 1.00 82.81 85 PHE A CA 1
ATOM 728 C C . PHE A 1 85 ? 2.855 -2.253 -5.604 1.00 82.81 85 PHE A C 1
ATOM 730 O O . PHE A 1 85 ? 2.440 -3.283 -5.073 1.00 82.81 85 PHE A O 1
ATOM 737 N N . THR A 1 86 ? 3.915 -2.235 -6.420 1.00 89.69 86 THR A N 1
ATOM 738 C CA . THR A 1 86 ? 4.858 -3.335 -6.648 1.00 89.69 86 THR A CA 1
ATOM 739 C C . THR A 1 86 ? 6.231 -2.789 -7.029 1.00 89.69 86 THR A C 1
ATOM 741 O O . THR A 1 86 ? 6.340 -1.679 -7.545 1.00 89.69 86 THR A O 1
ATOM 744 N N . LYS A 1 87 ? 7.291 -3.563 -6.793 1.00 86.19 87 LYS A N 1
ATOM 745 C CA . LYS A 1 87 ? 8.646 -3.230 -7.252 1.00 86.19 87 LYS A CA 1
ATOM 746 C C . LYS A 1 87 ? 8.885 -3.859 -8.619 1.00 86.19 87 LYS A C 1
ATOM 748 O O . LYS A 1 87 ? 8.612 -5.041 -8.791 1.00 86.19 87 LYS A O 1
ATOM 753 N N . LEU A 1 88 ? 9.437 -3.085 -9.550 1.00 85.00 88 LEU A N 1
ATOM 754 C CA . LEU A 1 88 ? 9.809 -3.570 -10.887 1.00 85.00 88 LEU A CA 1
ATOM 755 C C . LEU A 1 88 ? 11.218 -4.171 -10.912 1.00 85.00 88 LEU A C 1
ATOM 757 O O . LEU A 1 88 ? 11.529 -4.979 -11.777 1.00 85.00 88 LEU A O 1
ATOM 761 N N . THR A 1 89 ? 12.059 -3.793 -9.946 1.00 83.56 89 THR A N 1
ATOM 762 C CA . THR A 1 89 ? 13.470 -4.176 -9.896 1.00 83.56 89 THR A CA 1
ATOM 763 C C . THR A 1 89 ? 13.850 -4.849 -8.582 1.00 83.56 89 THR A C 1
ATOM 765 O O . THR A 1 89 ? 13.268 -4.589 -7.520 1.00 83.56 89 THR A O 1
ATOM 768 N N . THR A 1 90 ? 14.880 -5.683 -8.658 1.00 82.81 90 THR A N 1
ATOM 769 C CA . THR A 1 90 ? 15.598 -6.269 -7.527 1.00 82.81 90 THR A CA 1
ATOM 770 C C . THR A 1 90 ? 17.060 -5.840 -7.551 1.00 82.81 90 THR A C 1
ATOM 772 O O . THR A 1 90 ? 17.575 -5.430 -8.588 1.00 82.81 90 THR A O 1
ATOM 775 N N . LYS A 1 91 ? 17.739 -5.919 -6.405 1.00 80.44 91 LYS A N 1
ATOM 776 C CA . LYS A 1 91 ? 19.198 -5.792 -6.351 1.00 80.44 91 LYS A CA 1
ATOM 777 C C . LYS A 1 91 ? 19.830 -7.179 -6.421 1.00 80.44 91 LYS A C 1
ATOM 779 O O . LYS A 1 91 ? 19.438 -8.051 -5.646 1.00 80.44 91 LYS A O 1
ATOM 784 N N . VAL A 1 92 ? 20.812 -7.343 -7.300 1.00 74.94 92 VAL A N 1
ATOM 785 C CA . VAL A 1 92 ? 21.691 -8.515 -7.388 1.00 74.94 92 VAL A CA 1
ATOM 786 C C . VAL A 1 92 ? 23.123 -7.995 -7.269 1.00 74.94 92 VAL A C 1
ATOM 788 O O . VAL A 1 92 ? 23.639 -7.341 -8.174 1.00 74.94 92 VAL A O 1
ATOM 791 N N . GLY A 1 93 ? 23.729 -8.186 -6.093 1.00 79.62 93 GLY A N 1
ATOM 792 C CA . GLY A 1 93 ? 24.961 -7.479 -5.728 1.00 79.62 93 GLY A CA 1
ATOM 793 C C . GLY A 1 93 ? 24.767 -5.957 -5.788 1.00 79.62 93 GLY A C 1
ATOM 794 O O . GLY A 1 93 ? 23.809 -5.426 -5.218 1.00 79.62 93 GLY A O 1
ATOM 795 N N . ASP A 1 94 ? 25.645 -5.274 -6.523 1.00 78.81 94 ASP A N 1
ATOM 796 C CA . ASP A 1 94 ? 25.591 -3.819 -6.727 1.00 78.81 94 ASP A CA 1
ATOM 797 C C . ASP A 1 94 ? 24.703 -3.385 -7.903 1.00 78.81 94 ASP A C 1
ATOM 799 O O . ASP A 1 94 ? 24.438 -2.193 -8.079 1.00 78.81 94 ASP A O 1
ATOM 803 N N . LYS A 1 95 ? 24.197 -4.333 -8.701 1.00 73.50 95 LYS A N 1
ATOM 804 C CA . LYS A 1 95 ? 23.368 -4.046 -9.878 1.00 73.50 95 LYS A CA 1
ATOM 805 C C . LYS A 1 95 ? 21.878 -4.106 -9.540 1.00 73.50 95 LYS A C 1
ATOM 807 O O . LYS A 1 95 ? 21.445 -4.845 -8.654 1.00 73.50 95 LYS A O 1
ATOM 812 N N . LYS A 1 96 ? 21.078 -3.306 -10.251 1.00 78.56 96 LYS A N 1
ATOM 813 C CA . LYS A 1 96 ? 19.614 -3.416 -10.259 1.00 78.56 96 LYS A CA 1
ATOM 814 C C . LYS A 1 96 ? 19.192 -4.149 -11.522 1.00 78.56 96 LYS A C 1
ATOM 816 O O . LYS A 1 96 ? 19.559 -3.729 -12.611 1.00 78.56 96 LYS A O 1
ATOM 821 N N . GLU A 1 97 ? 18.384 -5.181 -11.362 1.00 79.81 97 GLU A N 1
ATOM 822 C CA . GLU A 1 97 ? 17.835 -5.967 -12.464 1.00 79.81 97 GLU A CA 1
ATOM 823 C C . GLU A 1 97 ? 16.311 -5.911 -12.422 1.00 79.81 97 GLU A C 1
ATOM 825 O O . GLU A 1 97 ? 15.720 -5.772 -11.345 1.00 79.81 97 GLU A O 1
ATOM 830 N N . LEU A 1 98 ? 15.668 -5.995 -13.586 1.00 79.00 98 LEU A N 1
ATOM 831 C CA . LEU A 1 98 ? 14.217 -6.131 -13.665 1.00 79.00 98 LEU A CA 1
ATOM 832 C C . LEU A 1 98 ? 13.797 -7.513 -13.165 1.00 79.00 98 LEU A C 1
ATOM 834 O O . LEU A 1 98 ? 14.475 -8.516 -13.379 1.00 79.00 98 LEU A O 1
ATOM 838 N N . PHE A 1 99 ? 12.647 -7.577 -12.502 1.00 83.62 99 PHE A N 1
ATOM 839 C CA . PHE A 1 99 ? 12.023 -8.869 -12.267 1.00 83.62 99 PHE A CA 1
ATOM 840 C C . PHE A 1 99 ? 11.545 -9.479 -13.587 1.00 83.62 99 PHE A C 1
ATOM 842 O O . PHE A 1 99 ? 11.147 -8.768 -14.507 1.00 83.62 99 PHE A O 1
ATOM 849 N N . ALA A 1 100 ? 11.511 -10.811 -13.647 1.00 83.25 100 ALA A N 1
ATOM 850 C CA . ALA A 1 100 ? 10.962 -11.525 -14.792 1.00 83.25 100 ALA A CA 1
ATOM 851 C C . ALA A 1 100 ? 9.524 -11.063 -15.100 1.00 83.25 100 ALA A C 1
ATOM 853 O O . ALA A 1 100 ? 8.652 -11.102 -14.222 1.00 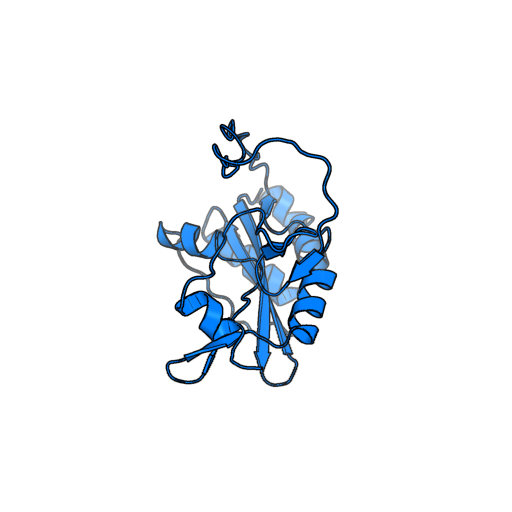83.25 100 ALA A O 1
ATOM 854 N N . TYR A 1 101 ? 9.266 -10.686 -16.357 1.00 84.88 101 TYR A N 1
ATOM 855 C CA . TYR A 1 101 ? 7.987 -10.118 -16.798 1.00 84.88 101 TYR A CA 1
ATOM 856 C C . TYR A 1 101 ? 6.787 -11.004 -16.453 1.00 84.88 101 TYR A C 1
ATOM 858 O O . TYR A 1 101 ? 5.779 -10.510 -15.954 1.00 84.88 101 TYR A O 1
ATOM 866 N N . ALA A 1 102 ? 6.923 -12.323 -16.615 1.00 85.75 102 ALA A N 1
ATOM 867 C CA . ALA A 1 102 ? 5.874 -13.283 -16.271 1.00 85.75 102 ALA A CA 1
ATOM 868 C C . ALA A 1 102 ? 5.446 -13.188 -14.795 1.00 85.75 102 ALA A C 1
ATOM 870 O O . ALA A 1 102 ? 4.267 -13.311 -14.472 1.00 85.75 102 ALA A O 1
ATOM 871 N N . ARG A 1 103 ? 6.389 -12.920 -13.884 1.00 90.00 103 ARG A N 1
ATOM 872 C CA . ARG A 1 103 ? 6.101 -12.771 -12.450 1.00 90.00 103 ARG A CA 1
ATOM 873 C C . ARG A 1 103 ? 5.478 -11.416 -12.130 1.00 90.00 103 ARG A C 1
ATOM 875 O O . ARG A 1 103 ? 4.629 -11.319 -11.246 1.00 90.00 103 ARG A O 1
ATOM 882 N N . MET A 1 104 ? 5.873 -10.373 -12.854 1.00 90.75 104 MET A N 1
ATOM 883 C CA . MET A 1 104 ? 5.254 -9.052 -12.738 1.00 90.75 104 MET A CA 1
ATOM 884 C C . MET A 1 104 ? 3.799 -9.072 -13.211 1.00 90.75 104 MET A C 1
ATOM 886 O O . MET A 1 104 ? 2.930 -8.534 -12.527 1.00 90.75 104 MET A O 1
ATOM 890 N N . ASP A 1 105 ? 3.522 -9.758 -14.318 1.00 90.94 105 ASP A N 1
ATOM 891 C CA . ASP A 1 105 ? 2.176 -9.908 -14.867 1.00 90.94 105 ASP A CA 1
ATOM 892 C C . ASP A 1 105 ? 1.204 -10.579 -13.876 1.00 90.94 105 ASP A C 1
ATOM 894 O O . ASP A 1 105 ? 0.063 -10.139 -13.732 1.00 90.94 105 ASP A O 1
ATOM 898 N N . VAL A 1 106 ? 1.661 -11.566 -13.091 1.00 94.31 106 VAL A N 1
ATOM 899 C CA . VAL A 1 106 ? 0.857 -12.147 -11.994 1.00 94.31 106 VAL A CA 1
ATOM 900 C C . VAL A 1 106 ? 0.408 -11.059 -11.011 1.00 94.31 106 VAL A C 1
ATOM 902 O O . VAL A 1 106 ? -0.768 -11.009 -10.640 1.00 94.31 106 VAL A O 1
ATOM 905 N N . ILE A 1 107 ? 1.309 -10.157 -10.610 1.00 94.06 107 ILE A N 1
ATOM 906 C CA . ILE A 1 107 ? 0.967 -9.051 -9.707 1.00 94.06 107 ILE A CA 1
ATOM 907 C C . ILE A 1 107 ? 0.011 -8.073 -10.391 1.00 94.06 107 ILE A C 1
ATOM 909 O O . ILE A 1 107 ? -0.982 -7.678 -9.781 1.00 94.06 107 ILE A O 1
ATOM 913 N N . PHE A 1 108 ? 0.270 -7.693 -11.643 1.00 92.75 108 PHE A N 1
ATOM 914 C CA . PHE A 1 108 ? -0.578 -6.751 -12.373 1.00 92.75 108 PHE A CA 1
ATOM 915 C C . PHE A 1 108 ? -2.002 -7.273 -12.533 1.00 92.75 108 PHE A C 1
ATOM 917 O O . PHE A 1 108 ? -2.948 -6.562 -12.194 1.00 92.75 108 PHE A O 1
ATOM 924 N N . ARG A 1 109 ? -2.172 -8.540 -12.922 1.00 93.88 109 ARG A N 1
ATOM 925 C CA . ARG A 1 109 ? -3.489 -9.184 -12.989 1.00 93.88 109 ARG A CA 1
ATOM 926 C C . ARG A 1 109 ? -4.159 -9.279 -11.621 1.00 93.88 109 ARG A C 1
ATOM 928 O O . ARG A 1 109 ? -5.350 -8.997 -11.508 1.00 93.88 109 ARG A O 1
ATOM 935 N N . ALA A 1 110 ? -3.415 -9.619 -10.566 1.00 91.75 110 ALA A N 1
ATOM 936 C CA . ALA A 1 110 ? -3.964 -9.698 -9.211 1.00 91.75 110 ALA A CA 1
ATOM 937 C C . ALA A 1 110 ? -4.427 -8.331 -8.671 1.00 91.75 110 ALA A C 1
ATOM 939 O O . ALA A 1 110 ? -5.415 -8.251 -7.932 1.00 91.75 110 ALA A O 1
ATOM 940 N N . MET A 1 111 ? -3.722 -7.260 -9.040 1.00 90.31 111 MET A N 1
ATOM 941 C CA . MET A 1 111 ? -4.001 -5.884 -8.620 1.00 90.31 111 MET A CA 1
ATOM 942 C C . MET A 1 111 ? -4.969 -5.152 -9.558 1.00 90.31 111 MET A C 1
ATOM 944 O O . MET A 1 111 ? -5.493 -4.100 -9.190 1.00 90.31 111 MET A O 1
ATOM 948 N N . TYR A 1 112 ? -5.256 -5.703 -10.740 1.00 91.44 112 TYR A N 1
ATOM 949 C CA . TYR A 1 112 ? -6.145 -5.093 -11.721 1.00 91.44 112 TYR A CA 1
ATOM 950 C C . TYR A 1 112 ? -7.534 -4.815 -11.130 1.00 91.44 112 TYR A C 1
ATOM 952 O O . TYR A 1 112 ? -8.154 -5.668 -10.484 1.00 91.44 112 TYR A O 1
ATOM 960 N N . LYS A 1 113 ? -8.014 -3.578 -11.322 1.00 88.19 113 LYS A N 1
ATOM 961 C CA . LYS A 1 113 ? -9.263 -3.047 -10.740 1.00 88.19 113 LYS A CA 1
ATOM 962 C C . LYS A 1 113 ? -9.342 -3.138 -9.206 1.00 88.19 113 LYS A C 1
ATOM 964 O O . LYS A 1 113 ? -10.425 -3.015 -8.630 1.00 88.19 113 LYS A O 1
ATOM 969 N N . LYS A 1 114 ? -8.221 -3.347 -8.507 1.00 88.00 114 LYS A N 1
ATOM 970 C CA . LYS A 1 114 ? -8.159 -3.283 -7.043 1.00 88.00 114 LYS A CA 1
ATOM 971 C C . LYS A 1 114 ? -7.701 -1.900 -6.617 1.00 88.00 114 LYS A C 1
ATOM 973 O O . LYS A 1 114 ? -6.712 -1.363 -7.101 1.00 88.00 114 LYS A O 1
ATOM 978 N N . ARG A 1 115 ? -8.412 -1.333 -5.648 1.00 87.50 115 ARG A N 1
ATOM 979 C CA . ARG A 1 115 ? -8.035 -0.060 -5.044 1.00 87.50 115 ARG A CA 1
ATOM 980 C C . ARG A 1 115 ? -6.788 -0.252 -4.168 1.00 87.50 115 ARG A C 1
ATOM 982 O O . ARG A 1 115 ? -6.858 -0.928 -3.138 1.00 87.50 115 ARG A O 1
ATOM 989 N N . VAL A 1 116 ? -5.672 0.347 -4.588 1.00 91.38 116 VAL A N 1
ATOM 990 C CA . VAL A 1 116 ? -4.382 0.318 -3.876 1.00 91.38 116 VAL A CA 1
ATOM 991 C C . VAL A 1 116 ? -4.479 1.109 -2.575 1.00 91.38 116 VAL A C 1
ATOM 993 O O . VAL A 1 116 ? -4.277 0.537 -1.505 1.00 91.38 116 VAL A O 1
ATOM 996 N N . PHE A 1 117 ? -4.866 2.383 -2.665 1.00 90.88 117 PHE A N 1
ATOM 997 C CA . PHE A 1 117 ? -5.060 3.284 -1.530 1.00 90.88 117 PHE A CA 1
ATOM 998 C C . PHE A 1 117 ? -6.525 3.333 -1.125 1.00 90.88 117 PHE A C 1
ATOM 1000 O O . PHE A 1 117 ? -7.385 3.695 -1.925 1.00 90.88 117 PHE A O 1
ATOM 1007 N N . GLN A 1 118 ? -6.830 2.975 0.117 1.00 91.12 118 GLN A N 1
ATOM 1008 C CA . GLN A 1 118 ? -8.196 2.995 0.619 1.00 91.12 118 GLN A CA 1
ATOM 1009 C C . GLN A 1 118 ? -8.263 3.697 1.981 1.00 91.12 118 GLN A C 1
ATOM 1011 O O . GLN A 1 118 ? -7.757 3.140 2.962 1.00 91.12 118 GLN A O 1
ATOM 1016 N N . PRO A 1 119 ? -8.912 4.874 2.067 1.00 92.62 119 PRO A N 1
ATOM 1017 C CA . PRO A 1 119 ? -9.261 5.462 3.350 1.00 92.62 119 PRO A CA 1
ATOM 1018 C C . PRO A 1 119 ? -10.373 4.654 4.032 1.00 92.62 119 PRO A C 1
ATOM 1020 O O . PRO A 1 119 ? -11.148 3.941 3.381 1.00 92.62 119 PRO A O 1
ATOM 1023 N N . PHE A 1 120 ? -10.453 4.754 5.355 1.00 92.94 120 PHE A N 1
ATOM 1024 C CA . PHE A 1 120 ? -11.480 4.108 6.164 1.00 92.94 120 PHE A CA 1
ATOM 1025 C C . PHE A 1 120 ? -11.854 4.945 7.393 1.00 92.94 120 PHE A C 1
ATOM 1027 O O . PHE A 1 120 ? -11.134 5.863 7.781 1.00 92.94 120 PHE A O 1
ATOM 1034 N N . GLY A 1 121 ? -13.003 4.635 8.002 1.00 90.62 121 GLY A N 1
ATOM 1035 C CA . GLY A 1 121 ? -13.470 5.334 9.206 1.00 90.62 121 GLY A CA 1
ATOM 1036 C C . GLY A 1 121 ? -13.945 6.764 8.967 1.00 90.62 121 GLY A C 1
ATOM 1037 O O . GLY A 1 121 ? -13.842 7.596 9.859 1.00 90.62 121 GLY A O 1
ATOM 1038 N N . GLY A 1 122 ? -14.426 7.072 7.760 1.00 85.38 122 GLY A N 1
ATOM 1039 C CA . GLY A 1 122 ? -14.925 8.409 7.424 1.00 85.38 122 GLY A CA 1
ATOM 1040 C C . GLY A 1 122 ? -13.845 9.420 7.035 1.00 85.38 122 GLY A C 1
ATOM 1041 O O . GLY A 1 122 ? -14.184 10.576 6.800 1.00 85.38 122 GLY A O 1
ATOM 1042 N N . VAL A 1 123 ? -12.576 9.003 6.906 1.00 85.88 123 VAL A N 1
ATOM 1043 C CA . VAL A 1 123 ? -11.550 9.812 6.230 1.00 85.88 123 VAL A CA 1
ATOM 1044 C C . VAL A 1 123 ? -12.006 10.024 4.790 1.00 85.88 123 VAL A C 1
ATOM 1046 O O . VAL A 1 123 ? -12.089 9.074 4.006 1.00 85.88 123 VAL A O 1
ATOM 1049 N N . LYS A 1 124 ? -12.375 11.261 4.463 1.00 78.81 124 LYS A N 1
ATOM 1050 C CA . LYS A 1 124 ? -12.766 11.630 3.107 1.00 78.81 124 LYS A CA 1
ATOM 1051 C C . LYS A 1 124 ? -11.511 11.833 2.275 1.00 78.81 124 LYS A C 1
ATOM 1053 O O . LYS A 1 124 ? -10.507 12.337 2.774 1.00 78.81 124 LYS A O 1
ATOM 1058 N N . LEU A 1 125 ? -11.586 11.431 1.011 1.00 67.44 125 LEU A N 1
ATOM 1059 C CA . LEU A 1 125 ? -10.632 11.913 0.028 1.00 67.44 125 LEU A CA 1
ATOM 1060 C C . LEU A 1 125 ? -10.866 13.422 -0.077 1.00 67.44 125 LEU A C 1
ATOM 1062 O O . LEU A 1 125 ? -11.996 13.840 -0.333 1.00 67.44 125 LEU A O 1
ATOM 1066 N N . PHE A 1 126 ? -9.840 14.218 0.195 1.00 65.69 126 PHE A N 1
ATOM 1067 C CA . PHE A 1 126 ? -9.865 15.611 -0.212 1.00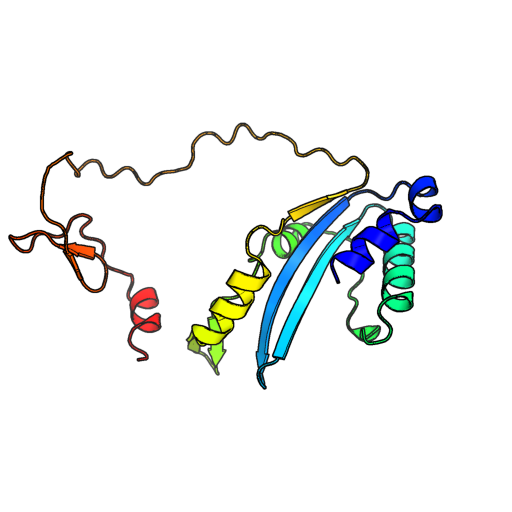 65.69 126 PHE A CA 1
ATOM 1068 C C . PHE A 1 126 ? -9.706 15.606 -1.733 1.00 65.69 126 PHE A C 1
ATOM 1070 O O . PHE A 1 126 ? -8.827 14.908 -2.242 1.00 65.69 126 PHE A O 1
ATOM 1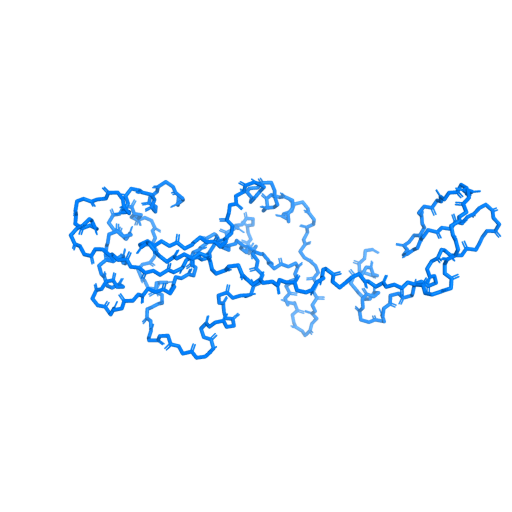077 N N . SER A 1 127 ? -10.593 16.283 -2.463 1.00 57.59 127 SER A N 1
ATOM 1078 C CA . SER A 1 127 ? -10.289 16.600 -3.852 1.00 57.59 127 SER A CA 1
ATOM 1079 C C . SER A 1 127 ? -9.206 17.664 -3.798 1.00 57.59 127 SER A C 1
ATOM 1081 O O . SER A 1 127 ? -9.492 18.824 -3.513 1.00 57.59 127 SER A O 1
ATOM 1083 N N . GLU A 1 128 ? -7.960 17.262 -4.005 1.00 51.16 128 GLU A N 1
ATOM 1084 C CA . GLU A 1 128 ? -7.023 18.210 -4.584 1.00 51.16 128 GLU A CA 1
ATOM 1085 C C . GLU A 1 128 ? -7.625 18.581 -5.943 1.00 51.16 128 GLU A C 1
ATOM 1087 O O . GLU A 1 128 ? -7.980 17.697 -6.732 1.00 51.16 128 GLU A O 1
ATOM 1092 N N . GLU A 1 129 ? -7.825 19.876 -6.185 1.00 49.22 129 GLU A N 1
ATOM 1093 C CA . GLU A 1 129 ? -7.712 20.390 -7.544 1.00 49.22 129 GLU A CA 1
ATOM 1094 C C . GLU A 1 129 ? -6.297 20.001 -7.964 1.00 49.22 129 GLU A C 1
ATOM 1096 O O . GLU A 1 129 ? -5.325 20.670 -7.630 1.00 49.22 129 GLU A O 1
ATOM 1101 N N . ILE A 1 130 ? -6.153 18.805 -8.536 1.00 53.72 130 ILE A N 1
ATOM 1102 C CA . ILE A 1 130 ? -4.920 18.431 -9.204 1.00 53.72 130 ILE A CA 1
ATOM 1103 C C . ILE A 1 130 ? -4.919 19.351 -10.419 1.00 53.72 130 ILE A C 1
ATOM 1105 O O . ILE A 1 130 ? -5.581 19.045 -11.410 1.00 53.72 130 ILE A O 1
ATOM 1109 N N . GLU A 1 131 ? -4.298 20.522 -10.265 1.00 50.47 131 GLU A N 1
ATOM 1110 C CA . GLU A 1 131 ? -3.911 21.389 -11.370 1.00 50.47 131 GLU A CA 1
ATOM 1111 C C . GLU A 1 131 ? -3.136 20.512 -12.343 1.00 50.47 131 GLU A C 1
ATOM 1113 O O . GLU A 1 131 ? -2.038 20.059 -12.032 1.00 50.47 131 GLU A O 1
ATOM 1118 N N . ASP A 1 132 ? -3.825 20.203 -13.438 1.00 50.81 132 ASP A N 1
ATOM 1119 C CA . ASP A 1 132 ? -3.432 19.461 -14.620 1.00 50.81 132 ASP A CA 1
ATOM 1120 C C . ASP A 1 132 ? -2.610 18.178 -14.422 1.00 50.81 132 ASP A C 1
ATOM 1122 O O . ASP A 1 132 ? -1.562 18.090 -13.781 1.00 50.81 132 ASP A O 1
ATOM 1126 N N . VAL A 1 133 ? -3.062 17.118 -15.093 1.00 50.34 133 VAL A N 1
ATOM 1127 C CA . VAL A 1 133 ? -2.148 16.038 -15.461 1.00 50.34 133 VAL A CA 1
ATOM 1128 C C . VAL A 1 133 ? -0.988 16.716 -16.183 1.00 50.34 133 VAL A C 1
ATOM 1130 O O . VAL A 1 133 ? -1.193 17.272 -17.256 1.00 50.34 133 VAL A O 1
ATOM 1133 N N . THR A 1 134 ? 0.202 16.709 -15.582 1.00 47.88 134 THR A N 1
ATOM 1134 C CA . THR A 1 134 ? 1.422 17.246 -16.188 1.00 47.88 134 THR A CA 1
ATOM 1135 C C . THR A 1 134 ? 1.771 16.359 -17.377 1.00 47.88 134 THR A C 1
ATOM 1137 O O . THR A 1 134 ? 2.539 15.403 -17.279 1.00 47.88 134 THR A O 1
ATOM 1140 N N . ALA A 1 135 ? 1.112 16.620 -18.501 1.00 59.44 135 ALA A N 1
ATOM 1141 C CA . ALA A 1 135 ? 1.509 16.111 -19.790 1.00 59.44 135 ALA A CA 1
ATOM 1142 C C . ALA A 1 135 ? 2.848 16.766 -20.128 1.00 59.44 135 ALA A C 1
ATOM 1144 O O . ALA A 1 135 ? 3.038 17.965 -19.927 1.00 59.44 135 ALA A O 1
ATOM 1145 N N . GLN A 1 136 ? 3.798 15.973 -20.616 1.00 63.31 136 GLN A N 1
ATOM 1146 C CA . GLN A 1 136 ? 4.912 16.563 -21.339 1.00 63.31 136 GLN A CA 1
ATOM 1147 C C . GLN A 1 136 ? 4.349 17.095 -22.652 1.00 63.31 136 GLN A C 1
ATOM 1149 O O . GLN A 1 136 ? 3.966 16.318 -23.526 1.00 63.31 136 GLN A O 1
ATOM 1154 N N . GLU A 1 137 ? 4.251 18.414 -22.754 1.00 67.25 137 GLU A N 1
ATOM 1155 C CA . GLU A 1 137 ? 3.960 19.077 -24.015 1.00 67.25 137 GLU A CA 1
ATOM 1156 C C . GLU A 1 137 ? 5.233 19.089 -24.860 1.00 67.25 137 GLU A C 1
ATOM 1158 O O . GLU A 1 137 ? 6.305 19.503 -24.415 1.00 67.25 137 GLU A O 1
ATOM 1163 N N . TYR A 1 138 ? 5.120 18.579 -26.080 1.00 69.69 138 TYR A N 1
ATOM 1164 C CA . TYR A 1 138 ? 6.190 18.618 -27.062 1.00 69.69 138 TYR A CA 1
ATOM 1165 C C . TYR A 1 138 ? 5.908 19.784 -28.006 1.00 69.69 138 TYR A C 1
ATOM 1167 O O . TYR A 1 138 ? 5.123 19.647 -28.937 1.00 69.69 138 TYR A O 1
ATOM 1175 N N . GLU A 1 139 ? 6.550 20.931 -27.777 1.00 76.19 139 GLU A N 1
ATOM 1176 C CA . GLU A 1 139 ? 6.338 22.143 -28.594 1.00 76.19 139 GLU A CA 1
ATOM 1177 C C . GLU A 1 139 ? 6.710 21.953 -30.075 1.00 76.19 139 GLU A C 1
ATOM 1179 O O . GLU A 1 139 ? 6.219 22.672 -30.938 1.00 76.19 139 GLU A O 1
ATOM 1184 N N . HIS A 1 140 ? 7.578 20.984 -30.377 1.00 76.94 140 HIS A N 1
ATOM 1185 C CA . HIS A 1 140 ? 8.050 20.697 -31.733 1.00 76.94 140 HIS A CA 1
ATOM 1186 C C . HIS A 1 140 ? 7.207 19.651 -32.477 1.00 76.94 140 HIS A C 1
ATOM 1188 O O . HIS A 1 140 ? 7.516 19.342 -33.627 1.00 76.94 140 HIS A O 1
ATOM 1194 N N . LEU A 1 141 ? 6.193 19.063 -31.832 1.00 79.31 141 LEU A N 1
ATOM 1195 C CA . LEU A 1 141 ? 5.341 18.059 -32.458 1.00 79.31 141 LEU A CA 1
ATOM 1196 C C . LEU A 1 141 ? 4.095 18.708 -33.051 1.00 79.31 141 LEU A C 1
ATOM 1198 O O . LEU A 1 141 ? 3.177 19.103 -32.336 1.00 79.31 141 LEU A O 1
ATOM 1202 N N . GLU A 1 142 ? 4.039 18.761 -34.377 1.00 79.56 142 GLU A N 1
ATOM 1203 C CA . GLU A 1 142 ? 2.839 19.165 -35.103 1.00 79.56 142 GLU A CA 1
ATOM 1204 C C . GLU A 1 142 ? 1.945 17.952 -35.389 1.00 79.56 142 GLU A C 1
ATOM 1206 O O . GLU A 1 142 ? 2.413 16.855 -35.713 1.00 79.56 142 GLU A O 1
ATOM 1211 N N . ALA A 1 143 ? 0.629 18.147 -35.279 1.00 81.12 143 ALA A N 1
ATOM 1212 C CA . ALA A 1 143 ? -0.336 17.116 -35.632 1.00 81.12 143 ALA A CA 1
ATOM 1213 C C . ALA A 1 143 ? -0.213 16.770 -37.125 1.00 81.12 143 ALA A C 1
ATOM 1215 O O . ALA A 1 143 ? -0.392 17.628 -37.988 1.00 81.12 143 ALA A O 1
ATOM 1216 N N . CYS A 1 144 ? 0.065 15.503 -37.430 1.00 82.69 144 CYS A N 1
ATOM 1217 C CA . CYS A 1 144 ? 0.199 15.010 -38.796 1.00 82.69 144 CYS A CA 1
ATOM 1218 C C . CYS A 1 144 ? -0.400 13.607 -38.948 1.00 82.69 144 CYS A C 1
ATOM 1220 O O . CYS A 1 144 ? -0.491 12.836 -37.990 1.00 82.69 144 CYS A O 1
ATOM 1222 N N . GLU A 1 145 ? -0.794 13.267 -40.174 1.00 86.94 145 GLU A N 1
ATOM 1223 C CA . GLU A 1 145 ? -1.177 11.907 -40.548 1.00 86.94 145 GLU A CA 1
ATOM 1224 C C . GLU A 1 145 ? 0.033 11.211 -41.181 1.00 86.94 145 GLU A C 1
ATOM 1226 O O . GLU A 1 145 ? 0.398 11.487 -42.322 1.00 86.94 145 GLU A O 1
ATOM 1231 N N . LYS A 1 146 ? 0.674 10.322 -40.419 1.00 88.19 146 LYS A N 1
ATOM 1232 C CA . LYS A 1 146 ? 1.794 9.478 -40.860 1.00 88.19 146 LYS A CA 1
ATOM 1233 C C . LYS A 1 146 ? 1.559 8.033 -40.411 1.00 88.19 146 LYS A C 1
ATOM 1235 O O . LYS A 1 146 ? 0.847 7.788 -39.432 1.00 88.19 146 LYS A O 1
ATOM 1240 N N . VAL A 1 147 ? 2.169 7.068 -41.100 1.00 89.56 147 VAL A N 1
ATOM 1241 C CA . VAL A 1 147 ? 2.208 5.675 -40.637 1.00 89.56 147 VAL A CA 1
ATOM 1242 C C . VAL A 1 147 ? 3.368 5.513 -39.662 1.00 89.56 147 VAL A C 1
ATOM 1244 O O . VAL A 1 147 ? 4.525 5.681 -40.030 1.00 89.56 147 VAL A O 1
ATOM 1247 N N . TRP A 1 148 ? 3.053 5.147 -38.423 1.00 90.75 148 TRP A N 1
ATOM 1248 C CA . TRP A 1 148 ? 4.044 4.979 -37.363 1.00 90.75 148 TRP A CA 1
ATOM 1249 C C . TRP A 1 148 ? 4.322 3.507 -37.084 1.00 90.75 148 TRP A C 1
ATOM 1251 O O . TRP A 1 148 ? 3.403 2.697 -36.925 1.00 90.75 148 TRP A O 1
ATOM 1261 N N . LYS A 1 149 ? 5.602 3.163 -36.948 1.00 91.56 149 LYS A N 1
ATOM 1262 C CA . LYS A 1 149 ? 6.054 1.845 -36.511 1.00 91.56 149 LYS A CA 1
ATOM 1263 C C . LYS A 1 149 ? 6.905 1.978 -35.256 1.00 91.56 149 LYS A C 1
ATOM 1265 O O . LYS A 1 149 ? 7.876 2.725 -35.229 1.00 91.56 149 LYS A O 1
ATOM 1270 N N . TRP A 1 150 ? 6.562 1.216 -34.222 1.00 86.25 150 TRP A N 1
ATOM 1271 C CA . TRP A 1 150 ? 7.377 1.143 -33.012 1.00 86.25 150 TRP A CA 1
ATOM 1272 C C . TRP A 1 150 ? 8.731 0.485 -33.305 1.00 86.25 150 TRP A C 1
ATOM 1274 O O . TRP A 1 150 ? 8.775 -0.604 -33.891 1.00 86.25 150 TRP A O 1
ATOM 1284 N N . SER A 1 151 ? 9.822 1.111 -32.863 1.00 82.12 151 SER A N 1
ATOM 1285 C CA . SER A 1 151 ? 11.178 0.582 -32.987 1.00 82.12 151 SER A CA 1
ATOM 1286 C C . SER A 1 151 ? 12.009 0.918 -31.753 1.00 82.12 151 SER A C 1
ATOM 1288 O O . SER A 1 151 ? 12.410 2.058 -31.568 1.00 82.12 151 SER A O 1
ATOM 1290 N N . VAL A 1 152 ? 12.321 -0.115 -30.964 1.00 79.25 152 VAL A N 1
ATOM 1291 C CA . VAL A 1 152 ? 13.150 -0.079 -29.743 1.00 79.25 152 VAL A CA 1
ATOM 1292 C C . VAL A 1 152 ? 12.608 0.857 -28.657 1.00 79.25 152 VAL A C 1
ATOM 1294 O O . VAL A 1 152 ? 12.091 0.367 -27.653 1.00 79.25 152 VAL A O 1
ATOM 1297 N N . ASP A 1 153 ? 12.736 2.164 -28.850 1.00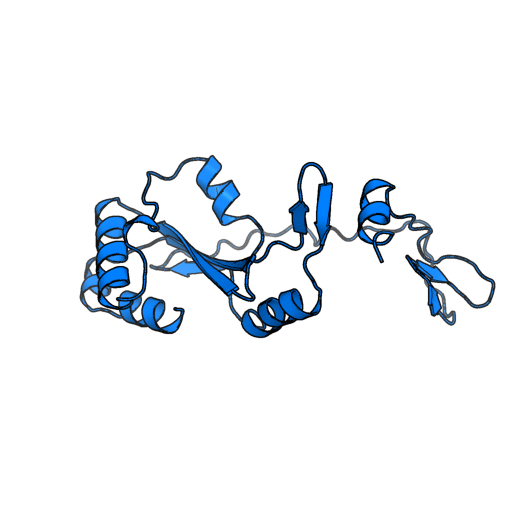 82.56 153 ASP A N 1
ATOM 1298 C CA . ASP A 1 153 ? 12.491 3.227 -27.882 1.00 82.56 153 ASP A CA 1
ATOM 1299 C C . ASP A 1 153 ? 11.658 4.403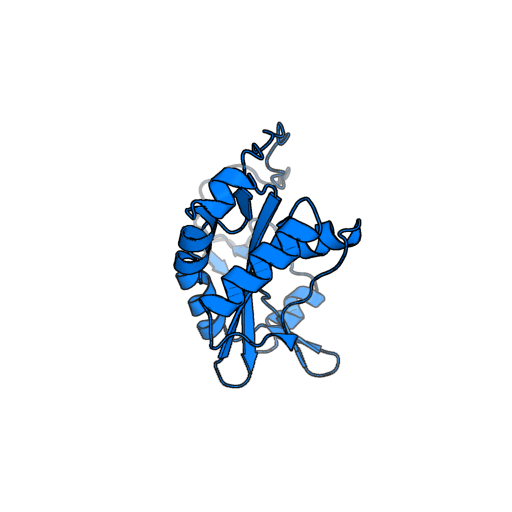 -28.420 1.00 82.56 153 ASP A C 1
ATOM 1301 O O . ASP A 1 153 ? 11.245 5.235 -27.612 1.00 82.56 153 ASP A O 1
ATOM 1305 N N . ASP A 1 154 ? 11.334 4.446 -29.717 1.00 87.00 154 ASP A N 1
ATOM 1306 C CA . ASP A 1 154 ? 10.493 5.501 -30.298 1.00 87.00 154 ASP A CA 1
ATOM 1307 C C . ASP A 1 154 ? 9.559 4.983 -31.412 1.00 87.00 154 ASP A C 1
ATOM 1309 O O . ASP A 1 154 ? 9.659 3.848 -31.899 1.00 87.00 154 ASP A O 1
ATOM 1313 N N . TRP A 1 155 ? 8.618 5.834 -31.819 1.00 89.56 155 TRP A N 1
ATOM 1314 C CA . TRP A 1 155 ? 7.827 5.656 -33.031 1.00 89.56 155 TRP A CA 1
ATOM 1315 C C . TRP A 1 155 ? 8.578 6.255 -34.214 1.00 89.56 155 TRP A C 1
ATOM 1317 O O . TRP A 1 155 ? 8.949 7.424 -34.182 1.00 89.56 155 TRP A O 1
ATOM 1327 N N . ILE A 1 156 ? 8.783 5.455 -35.255 1.00 91.25 156 ILE A N 1
ATOM 1328 C CA . ILE A 1 156 ? 9.486 5.858 -36.472 1.00 91.25 156 ILE A CA 1
ATOM 1329 C C . ILE A 1 156 ? 8.485 5.884 -37.622 1.00 91.25 156 ILE A C 1
ATOM 1331 O O . ILE A 1 156 ? 7.678 4.956 -37.759 1.00 91.25 156 ILE A O 1
ATOM 1335 N N . ASP A 1 157 ? 8.514 6.944 -38.421 1.00 91.50 157 ASP A N 1
ATOM 1336 C CA . ASP A 1 157 ? 7.682 7.046 -39.615 1.00 91.50 157 ASP A CA 1
ATOM 1337 C C . ASP A 1 157 ? 8.270 6.299 -40.826 1.00 91.50 157 ASP A C 1
ATOM 1339 O O . ASP A 1 157 ? 9.304 5.630 -40.762 1.00 91.50 157 ASP A O 1
ATOM 1343 N N . GLU A 1 158 ? 7.581 6.386 -41.960 1.00 91.38 158 GLU A N 1
ATOM 1344 C CA . GLU A 1 158 ? 7.988 5.764 -43.222 1.00 91.38 158 GLU A CA 1
ATOM 1345 C C . GLU A 1 158 ? 9.289 6.323 -43.826 1.00 91.38 158 GLU A C 1
ATOM 1347 O O . GLU A 1 158 ? 9.906 5.649 -44.654 1.00 91.38 158 GLU A O 1
ATOM 1352 N N . TRP A 1 159 ? 9.739 7.504 -43.392 1.00 88.06 159 TRP A N 1
ATOM 1353 C CA . TRP A 1 159 ? 10.986 8.136 -43.832 1.00 88.06 159 TRP A CA 1
ATOM 1354 C C . TRP A 1 159 ? 12.148 7.912 -42.858 1.00 88.06 159 TRP A C 1
ATOM 1356 O O . TRP A 1 159 ? 13.287 8.256 -43.174 1.00 88.06 159 TRP A O 1
ATOM 1366 N N . GLY A 1 160 ? 11.891 7.282 -41.710 1.00 85.81 160 GLY A N 1
ATOM 1367 C CA . GLY A 1 160 ? 12.901 7.022 -40.689 1.00 85.81 160 GLY A CA 1
ATOM 1368 C C . GLY A 1 160 ? 13.027 8.130 -39.642 1.00 85.81 160 GLY A C 1
ATOM 1369 O O . GLY A 1 160 ? 13.973 8.090 -38.856 1.00 85.81 160 GLY A O 1
ATOM 1370 N N . GLU A 1 161 ? 12.111 9.103 -39.611 1.00 88.25 161 GLU A N 1
ATOM 1371 C CA . GLU A 1 161 ? 12.108 10.164 -38.603 1.00 88.25 161 GLU A CA 1
ATOM 1372 C C . GLU A 1 161 ? 11.450 9.671 -37.309 1.00 88.25 161 GLU A C 1
ATOM 1374 O O . GLU A 1 161 ? 10.393 9.032 -37.321 1.00 88.25 161 GLU A O 1
ATOM 1379 N N . CYS A 1 162 ? 12.086 9.969 -36.177 1.00 88.62 162 CYS A N 1
ATOM 1380 C CA . CYS A 1 162 ? 11.557 9.646 -34.857 1.00 88.62 162 CYS A CA 1
ATOM 1381 C C . CYS A 1 162 ? 10.500 10.671 -34.435 1.00 88.62 162 CYS A C 1
ATOM 1383 O O . CYS A 1 162 ? 10.737 11.872 -34.543 1.00 88.62 162 CYS A O 1
ATOM 1385 N N . LEU A 1 163 ? 9.376 10.202 -33.886 1.00 88.38 163 LEU A N 1
ATOM 1386 C CA . LEU A 1 163 ? 8.299 11.061 -33.400 1.00 88.38 163 LEU A CA 1
ATOM 1387 C C . LEU A 1 163 ? 8.792 11.972 -32.274 1.00 88.38 163 LEU A C 1
ATOM 1389 O O . LEU A 1 163 ? 8.667 13.182 -32.365 1.00 88.38 163 LEU A O 1
ATOM 1393 N N . THR A 1 164 ? 9.350 11.410 -31.202 1.00 86.62 164 THR A N 1
ATOM 1394 C CA . THR A 1 164 ? 9.697 12.205 -30.009 1.00 86.62 164 THR A CA 1
ATOM 1395 C C . THR A 1 164 ? 11.183 12.545 -29.917 1.00 86.62 164 THR A C 1
ATOM 1397 O O . THR A 1 164 ? 11.575 13.392 -29.112 1.00 86.62 164 THR A O 1
ATOM 1400 N N . GLY A 1 165 ? 12.026 11.851 -30.690 1.00 84.38 165 GLY A N 1
ATOM 1401 C CA . GLY A 1 165 ? 13.479 11.876 -30.527 1.00 84.38 165 GLY A CA 1
ATOM 1402 C C . GLY A 1 165 ? 13.917 11.314 -29.172 1.00 84.38 165 GLY A C 1
ATOM 1403 O O . GLY A 1 165 ? 15.039 11.580 -28.723 1.00 84.38 165 GLY A O 1
ATOM 1404 N N . TYR A 1 166 ? 13.033 10.578 -28.487 1.00 82.62 166 TYR A N 1
ATOM 1405 C CA . TYR A 1 166 ? 13.302 10.080 -27.152 1.00 82.62 166 TYR A CA 1
ATOM 1406 C C . TYR A 1 166 ? 14.480 9.123 -27.207 1.00 82.62 166 TYR A C 1
ATOM 1408 O O . TYR A 1 166 ? 14.451 8.078 -27.848 1.00 82.62 166 TYR A O 1
ATOM 1416 N N . THR A 1 167 ? 15.527 9.482 -26.477 1.00 78.06 167 THR A N 1
ATOM 1417 C CA . THR A 1 167 ? 16.659 8.600 -26.241 1.00 78.06 167 THR A CA 1
ATOM 1418 C C . THR A 1 167 ? 16.650 8.218 -24.768 1.00 78.06 167 THR A C 1
ATOM 1420 O O . THR A 1 167 ? 16.809 9.087 -23.902 1.00 78.06 167 THR A O 1
ATOM 1423 N N . PRO A 1 168 ? 16.479 6.928 -24.436 1.00 75.94 168 PRO A N 1
ATOM 1424 C CA . PRO A 1 168 ? 16.521 6.506 -23.056 1.00 75.94 168 PRO A CA 1
ATOM 1425 C C . PRO A 1 168 ? 17.892 6.803 -22.452 1.00 75.94 168 PRO A C 1
ATOM 1427 O O . PRO A 1 168 ? 18.929 6.691 -23.114 1.00 75.94 168 PRO A O 1
ATOM 1430 N N . SER A 1 169 ? 17.907 7.174 -21.171 1.00 74.00 169 SER A N 1
ATOM 1431 C CA . SER A 1 169 ? 19.160 7.425 -20.461 1.00 74.00 169 SER A CA 1
ATOM 1432 C C . SER A 1 169 ? 20.036 6.170 -20.450 1.00 74.00 169 SER A C 1
ATOM 1434 O O . SER A 1 169 ? 19.534 5.048 -20.495 1.00 74.00 169 SER A O 1
ATOM 1436 N N . GLU A 1 170 ? 21.355 6.327 -20.329 1.00 73.94 170 GLU A N 1
ATOM 1437 C CA . GLU A 1 170 ? 22.273 5.179 -20.243 1.00 73.94 170 GLU A CA 1
ATOM 1438 C C . GLU A 1 170 ? 21.953 4.257 -19.056 1.00 73.94 170 GLU A C 1
ATOM 1440 O O . GLU A 1 170 ? 22.141 3.044 -19.126 1.00 73.94 170 GLU A O 1
ATOM 1445 N N . GLU A 1 171 ? 21.416 4.807 -17.963 1.00 62.34 171 GLU A N 1
ATOM 1446 C CA . GLU A 1 171 ? 20.874 3.999 -16.869 1.00 62.34 171 GLU A CA 1
ATOM 1447 C C . GLU A 1 171 ? 19.635 3.209 -17.295 1.00 62.34 171 GLU A C 1
ATOM 1449 O O . GLU A 1 171 ? 19.528 2.037 -16.945 1.00 62.34 171 GLU A O 1
ATOM 1454 N N . PHE A 1 172 ? 18.727 3.819 -18.065 1.00 66.00 172 PHE A N 1
ATOM 1455 C CA . PHE A 1 172 ? 17.530 3.161 -18.582 1.00 66.00 172 PHE A CA 1
ATOM 1456 C C . PHE A 1 172 ? 17.878 2.058 -19.592 1.00 66.00 172 PHE A C 1
ATOM 1458 O O . PHE A 1 172 ? 17.403 0.935 -19.454 1.00 66.00 172 PHE A O 1
ATOM 1465 N N . LYS A 1 173 ? 18.788 2.324 -20.537 1.00 71.19 173 LYS A N 1
ATOM 1466 C CA . LYS A 1 173 ? 19.285 1.347 -21.524 1.00 71.19 173 LYS A CA 1
ATOM 1467 C C . LYS A 1 173 ? 19.922 0.122 -20.870 1.00 71.19 173 LYS A C 1
ATOM 1469 O O . LYS A 1 173 ? 19.697 -1.001 -21.315 1.00 71.19 173 LYS A O 1
ATOM 1474 N N . LYS A 1 174 ? 20.649 0.301 -19.759 1.00 65.31 174 LYS A N 1
ATOM 1475 C CA . LYS A 1 174 ? 21.203 -0.820 -18.973 1.00 65.31 174 LYS A CA 1
ATOM 1476 C C . LYS A 1 174 ? 20.133 -1.778 -18.441 1.00 65.31 174 LYS A C 1
ATOM 1478 O O . LYS A 1 174 ? 20.466 -2.932 -18.192 1.00 65.31 174 LYS A O 1
ATOM 1483 N N . PHE A 1 175 ? 18.877 -1.347 -18.280 1.00 59.31 175 PHE A N 1
ATOM 1484 C CA . PHE A 1 175 ? 17.786 -2.250 -17.892 1.00 59.31 175 PHE A CA 1
ATOM 1485 C C . PHE A 1 175 ? 17.310 -3.160 -19.035 1.00 59.31 175 PHE A C 1
ATOM 1487 O O . PHE A 1 175 ? 16.758 -4.217 -18.740 1.00 59.31 175 PHE A O 1
ATOM 1494 N N . PHE A 1 176 ? 17.521 -2.780 -20.301 1.00 57.25 176 PHE A N 1
ATOM 1495 C CA . PHE A 1 176 ? 17.068 -3.535 -21.481 1.00 57.25 176 PHE A CA 1
ATOM 1496 C C . PHE A 1 176 ? 18.203 -4.274 -22.202 1.00 57.25 176 PHE A C 1
ATOM 1498 O O . PHE A 1 176 ? 17.957 -5.300 -22.818 1.00 57.25 176 PHE A O 1
ATOM 1505 N N . ASN A 1 177 ? 19.454 -3.831 -22.056 1.00 49.28 177 ASN A N 1
ATOM 1506 C CA . ASN A 1 177 ? 20.632 -4.492 -22.641 1.00 49.28 177 ASN A CA 1
ATOM 1507 C C . ASN A 1 177 ? 21.112 -5.729 -21.849 1.00 49.28 177 ASN A C 1
ATOM 1509 O O . ASN A 1 177 ? 22.223 -6.209 -22.059 1.00 49.28 177 ASN A O 1
ATOM 1513 N N . GLY A 1 178 ? 20.312 -6.208 -20.891 1.00 49.19 178 G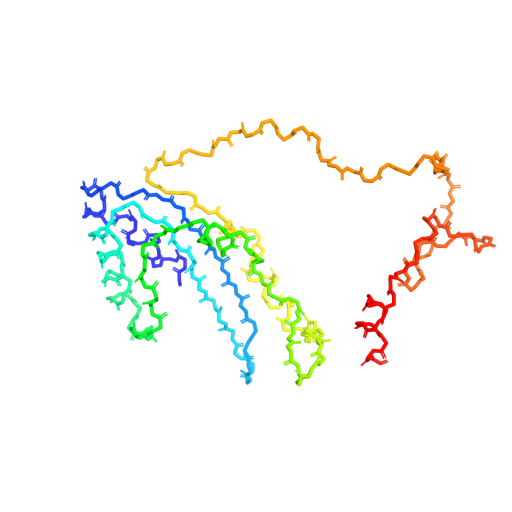LY A N 1
ATOM 1514 C CA . GLY A 1 178 ? 20.552 -7.440 -20.133 1.00 49.19 178 GLY A CA 1
ATOM 1515 C C . GLY A 1 178 ? 19.836 -8.675 -20.695 1.00 49.19 178 GLY A C 1
ATOM 1516 O O . GLY A 1 178 ? 19.776 -9.682 -19.990 1.00 49.19 178 GLY A O 1
ATOM 1517 N N . PHE A 1 179 ? 19.271 -8.582 -21.904 1.00 39.47 179 PHE A N 1
ATOM 1518 C CA . PHE A 1 179 ? 18.591 -9.665 -22.622 1.00 39.47 179 PHE A CA 1
ATOM 1519 C C . PHE A 1 179 ? 19.391 -10.101 -23.848 1.00 39.47 179 PHE A C 1
ATOM 1521 O O . PHE A 1 179 ? 19.918 -9.206 -24.547 1.00 39.47 179 PHE A O 1
#

Radius of gyration: 22.15 Å; chains: 1; bounding box: 45×42×65 Å

Foldseek 3Di:
DVVLVVVLCPDPVCVVVLKWWKKFWAWEDDPPLDIDIDIQIDIPDPVVLVVVLVSSCVVCVVDDNVPDDDDDDDPVSVVVRPDDSYDQWDDDDPDIEGDDPVSVVVSCVVCVVPDRMDTGSPPDPDPDPPVDPPDPDDPPQDDDDFDWDDDDFFTATPVGDGRRPDDDDPSRVVRVVVD

pLDDT: mean 84.74, std 12.32, range [39.47, 97.44]

Secondary structure (DSSP, 8-state):
-HHHHHHHHTSHHHHHHT--EEEEEEEEE-STT-EEEEEEEEESSHHHHHHHHHHHHHH-TTS-GGG-------HHHHHHHTS-SS-SEEEETTEEEEPPHHHHHHHHHHHTT--SEEEETT-PPP------------TT--------EEETTEEE-TTS-BSS-----HHHHHHHTT-

Organism: Necator americanus (NCBI:txid51031)

Sequence (179 aa):
MGSVWREIMNTWENRKRKVKGIRKAECTIRPNDLYHYHFHVIIEGKENAEWLLKEWLKRMPKANPKAQDMRKANERSLKELFKYFTKLTTKVGDKKELFAYARMDVIFRAMYKKRVFQPFGGVKLFSEEIEDVTAQEYEHLEACEKVWKWSVDDWIDEWGECLTGYTPSEEFKKFFNGF